Protein AF-A0A2V5H0Q7-F1 (afdb_monomer_lite)

pLDDT: mean 91.37, std 6.03, range [65.81, 97.44]

Secondary structure (DSSP, 8-state):
-EEEEESSTTS-SEEEEE---TT--EEEEEEEEEEEEE--SSS-EEEEEESSTTS-SEEEE---BSSSPPPPEEEEEEEEEEEEE--

Sequence (87 aa):
ECVTYYADADCHHSIGNYIPTCEGNCFQFSSFQGLVVEGNFIHGTDCIVYSDPDCQNEIGVTPNAINQNVDCLSYGEAQSMKCYFDC

Radius of gyration: 11.45 Å; chains: 1; bounding box: 27×17×28 Å

Organism: Aspergillus violaceofuscus (strain CBS 115571) (NCBI:txid1450538)

Structure (mmCIF, N/CA/C/O backbone):
data_AF-A0A2V5H0Q7-F1
#
_entry.id   AF-A0A2V5H0Q7-F1
#
loop_
_atom_site.group_PDB
_atom_site.id
_atom_site.type_symbol
_atom_site.label_atom_id
_atom_site.label_alt_id
_atom_site.label_comp_id
_atom_site.label_asym_id
_atom_site.label_entity_id
_atom_site.label_seq_id
_atom_site.pdbx_PDB_ins_code
_atom_site.Cartn_x
_atom_site.Cartn_y
_atom_site.Cartn_z
_atom_site.occupancy
_atom_site.B_iso_or_equiv
_atom_site.auth_seq_id
_atom_site.auth_comp_id
_atom_site.auth_asym_id
_atom_site.auth_atom_id
_atom_site.pdbx_PDB_model_num
ATOM 1 N N . GLU A 1 1 ? 7.067 -5.137 -7.736 1.00 82.81 1 GLU A N 1
ATOM 2 C CA . GLU A 1 1 ? 5.636 -5.079 -7.405 1.00 82.81 1 GLU A CA 1
ATOM 3 C C . GLU A 1 1 ? 5.491 -5.467 -5.950 1.00 82.81 1 GLU A C 1
ATOM 5 O O . GLU A 1 1 ? 5.864 -6.572 -5.573 1.00 82.81 1 GLU A O 1
ATOM 10 N N . CYS A 1 2 ? 5.121 -4.522 -5.100 1.00 89.56 2 CYS A N 1
ATOM 11 C CA . CYS A 1 2 ? 4.911 -4.792 -3.685 1.00 89.56 2 CYS A CA 1
ATOM 12 C C . CYS A 1 2 ? 4.117 -3.649 -3.066 1.00 89.56 2 CYS A C 1
ATOM 14 O O . CYS A 1 2 ? 4.322 -2.484 -3.406 1.00 89.56 2 CYS A O 1
ATOM 16 N N . VAL A 1 3 ? 3.236 -3.994 -2.139 1.00 93.19 3 VAL A N 1
ATOM 17 C CA . VAL A 1 3 ? 2.536 -3.053 -1.275 1.00 93.19 3 VAL A CA 1
ATOM 18 C C . VAL A 1 3 ? 2.960 -3.374 0.146 1.00 93.19 3 VAL A C 1
ATOM 20 O O . VAL A 1 3 ? 2.678 -4.468 0.634 1.00 93.19 3 VAL A O 1
ATOM 23 N N . THR A 1 4 ? 3.634 -2.437 0.807 1.00 94.69 4 THR A N 1
ATOM 24 C CA . THR A 1 4 ? 4.029 -2.557 2.216 1.00 94.69 4 THR A CA 1
ATOM 25 C C . THR A 1 4 ? 3.245 -1.548 3.036 1.00 94.69 4 THR A C 1
ATOM 27 O O . THR A 1 4 ? 3.191 -0.373 2.680 1.00 94.69 4 THR A O 1
ATOM 30 N N . TYR A 1 5 ? 2.634 -1.996 4.129 1.00 94.81 5 TYR A N 1
ATOM 31 C C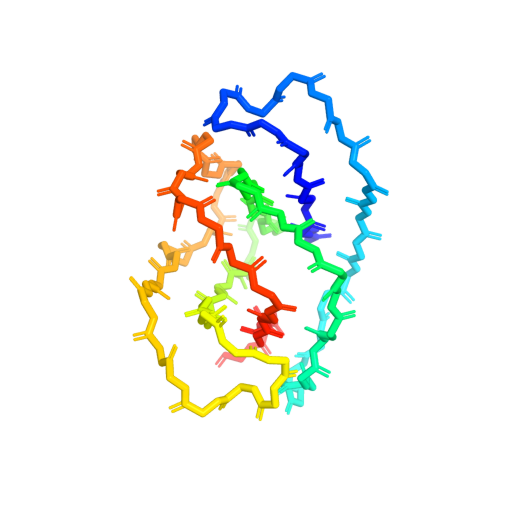A . TYR A 1 5 ? 1.804 -1.163 4.997 1.00 94.81 5 TYR A CA 1
ATOM 32 C C . TYR A 1 5 ? 2.357 -1.138 6.425 1.00 94.81 5 TYR A C 1
ATOM 34 O O . TYR A 1 5 ? 2.981 -2.096 6.900 1.00 94.81 5 TYR A O 1
ATOM 42 N N . TYR A 1 6 ? 2.164 -0.004 7.096 1.00 96.31 6 TYR A N 1
ATOM 43 C CA . TYR A 1 6 ? 2.904 0.373 8.300 1.00 96.31 6 TYR A CA 1
ATOM 44 C C . TYR A 1 6 ? 1.971 0.836 9.416 1.00 96.31 6 TYR A C 1
ATOM 46 O O . TYR A 1 6 ? 0.932 1.448 9.166 1.00 96.31 6 TYR A O 1
ATOM 54 N N . ALA A 1 7 ? 2.364 0.567 10.662 1.00 95.50 7 ALA A N 1
ATOM 55 C CA . ALA A 1 7 ? 1.627 1.016 11.844 1.00 95.50 7 ALA A CA 1
ATOM 56 C C . ALA A 1 7 ? 1.770 2.525 12.110 1.00 95.50 7 ALA A C 1
ATOM 58 O O . ALA A 1 7 ? 0.985 3.078 12.875 1.00 95.50 7 ALA A O 1
ATOM 59 N N . ASP A 1 8 ? 2.761 3.181 11.502 1.00 95.44 8 ASP A N 1
ATOM 60 C CA . ASP A 1 8 ? 3.035 4.610 11.643 1.00 95.44 8 ASP A CA 1
ATOM 61 C C . ASP A 1 8 ? 3.061 5.332 10.293 1.00 95.44 8 ASP A C 1
ATOM 63 O O . ASP A 1 8 ? 3.273 4.730 9.240 1.00 95.44 8 ASP A O 1
ATOM 67 N N . ALA A 1 9 ? 2.831 6.642 10.359 1.00 94.25 9 ALA A N 1
ATOM 68 C CA . ALA A 1 9 ? 2.774 7.551 9.222 1.00 94.25 9 ALA A CA 1
ATOM 69 C C . ALA A 1 9 ? 4.120 7.776 8.511 1.00 94.25 9 ALA A C 1
ATOM 71 O O . ALA A 1 9 ? 4.107 8.266 7.386 1.00 94.25 9 ALA A O 1
ATOM 72 N N . ASP A 1 10 ? 5.247 7.441 9.146 1.00 94.12 10 ASP A N 1
ATOM 73 C CA . ASP A 1 10 ? 6.596 7.673 8.611 1.00 94.12 10 ASP A CA 1
ATOM 74 C C . ASP A 1 10 ? 7.189 6.407 7.958 1.00 94.12 10 ASP A C 1
ATOM 76 O O . ASP A 1 10 ? 8.324 6.412 7.482 1.00 94.12 10 ASP A O 1
ATOM 80 N N . CYS A 1 11 ? 6.417 5.316 7.917 1.00 94.12 11 CYS A N 1
ATOM 81 C CA . CYS A 1 11 ? 6.793 4.018 7.365 1.00 94.12 11 CYS A CA 1
ATOM 82 C C . CYS A 1 11 ? 8.032 3.378 8.019 1.00 94.12 11 CYS A C 1
ATOM 84 O O . CYS A 1 11 ? 8.836 2.721 7.351 1.00 94.12 11 CYS A O 1
ATOM 86 N N . HIS A 1 12 ? 8.181 3.513 9.339 1.00 95.38 12 HIS A N 1
ATOM 87 C CA . HIS A 1 12 ? 9.285 2.895 10.083 1.00 95.38 12 HIS A CA 1
ATOM 88 C C . HIS A 1 12 ? 8.946 1.514 10.667 1.00 95.38 12 HIS A C 1
ATOM 90 O O . HIS A 1 12 ? 9.836 0.670 10.794 1.00 95.38 12 HIS A O 1
ATOM 96 N N . HIS A 1 13 ? 7.679 1.243 10.989 1.00 95.06 13 HIS A N 1
ATOM 97 C CA . HIS A 1 13 ? 7.224 -0.028 11.558 1.00 95.06 13 HIS A CA 1
ATOM 98 C C . HIS A 1 13 ? 6.286 -0.755 10.592 1.00 95.06 13 HIS A C 1
ATOM 100 O O . HIS A 1 13 ? 5.061 -0.608 10.640 1.00 95.06 13 HIS A O 1
ATOM 106 N N . SER A 1 14 ? 6.871 -1.559 9.699 1.00 94.94 14 SER A N 1
ATOM 107 C CA . SER A 1 14 ? 6.104 -2.391 8.770 1.00 94.94 14 SER A CA 1
ATOM 108 C C . SER A 1 14 ? 5.307 -3.441 9.535 1.00 94.94 14 SER A C 1
ATOM 110 O O . SER A 1 14 ? 5.866 -4.165 10.362 1.00 94.94 14 SER A O 1
ATOM 112 N N . ILE A 1 15 ? 4.026 -3.569 9.211 1.00 95.25 15 ILE A N 1
ATOM 113 C CA . ILE A 1 15 ? 3.146 -4.603 9.771 1.00 95.25 15 ILE A CA 1
ATOM 114 C C . ILE A 1 15 ? 2.852 -5.721 8.769 1.00 95.25 15 ILE A C 1
ATOM 116 O O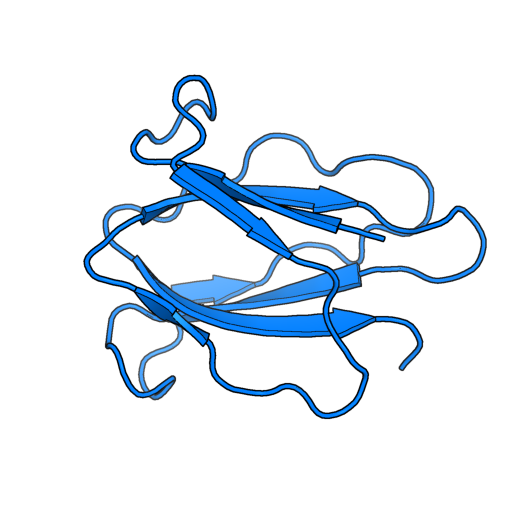 . ILE A 1 15 ? 2.444 -6.809 9.174 1.00 95.25 15 ILE A O 1
ATOM 120 N N . GLY A 1 16 ? 3.120 -5.499 7.483 1.00 93.88 16 GLY A N 1
ATOM 121 C CA . GLY A 1 16 ? 3.124 -6.553 6.480 1.00 93.88 16 GLY A CA 1
ATOM 122 C C . GLY A 1 16 ? 3.310 -6.025 5.066 1.00 93.88 16 GLY A C 1
ATOM 123 O O . GLY A 1 16 ? 3.420 -4.819 4.836 1.00 93.88 16 GLY A O 1
ATOM 124 N N . ASN A 1 17 ? 3.344 -6.957 4.120 1.00 93.44 17 ASN A N 1
ATOM 125 C CA . ASN A 1 17 ? 3.438 -6.662 2.703 1.00 93.44 17 ASN A CA 1
ATOM 126 C C . ASN A 1 17 ? 2.739 -7.740 1.870 1.00 93.44 17 ASN A C 1
ATOM 128 O O . ASN A 1 17 ? 2.606 -8.885 2.307 1.00 93.44 17 ASN A O 1
ATOM 132 N N . TYR A 1 18 ? 2.317 -7.384 0.662 1.00 91.62 18 TYR A N 1
ATOM 133 C CA . TYR A 1 18 ? 1.779 -8.337 -0.303 1.00 91.62 18 TYR A CA 1
ATOM 134 C C . TYR A 1 18 ? 2.011 -7.872 -1.742 1.00 91.62 18 TYR A C 1
ATOM 136 O O . TYR A 1 18 ? 2.312 -6.706 -1.997 1.00 91.62 18 TYR A O 1
ATOM 144 N N . ILE A 1 19 ? 1.879 -8.809 -2.681 1.00 90.56 19 ILE A N 1
ATOM 145 C CA . ILE A 1 19 ? 1.895 -8.525 -4.115 1.00 90.56 19 ILE A CA 1
ATOM 146 C C . ILE A 1 19 ? 0.435 -8.436 -4.578 1.00 90.56 19 ILE A C 1
ATOM 148 O O . ILE A 1 19 ? -0.301 -9.415 -4.409 1.00 90.56 19 ILE A O 1
ATOM 152 N N . PRO A 1 20 ? -0.016 -7.279 -5.087 1.00 89.81 20 PRO A N 1
ATOM 153 C CA . PRO A 1 20 ? -1.376 -7.122 -5.570 1.00 89.81 20 PRO A CA 1
ATOM 154 C C . PRO A 1 20 ? -1.613 -7.889 -6.870 1.00 89.81 20 PRO A C 1
ATOM 156 O O . PRO A 1 20 ? -0.706 -8.413 -7.504 1.00 89.81 20 PRO A O 1
ATOM 159 N N . THR A 1 21 ? -2.880 -7.966 -7.252 1.00 87.38 21 THR A N 1
ATOM 160 C CA . THR A 1 21 ? -3.325 -8.632 -8.480 1.00 87.38 21 THR A CA 1
ATOM 161 C C . THR A 1 21 ? -4.185 -7.663 -9.269 1.00 87.38 21 THR A C 1
ATOM 163 O O . THR A 1 21 ? -4.718 -6.713 -8.693 1.00 87.38 21 THR A O 1
ATOM 166 N N . CYS A 1 22 ? -4.402 -7.930 -10.555 1.00 88.12 22 CYS A N 1
ATOM 167 C CA . CYS A 1 22 ? -5.246 -7.055 -11.361 1.00 88.12 22 CYS A CA 1
ATOM 168 C C . CYS A 1 22 ? -6.750 -7.106 -10.994 1.00 88.12 22 CYS A C 1
ATOM 170 O O . CYS A 1 22 ? -7.547 -6.291 -11.447 1.00 88.12 22 CYS A O 1
ATOM 172 N N . GLU A 1 23 ? -7.164 -8.030 -10.122 1.00 87.56 23 GLU A N 1
ATOM 173 C CA . GLU A 1 23 ? -8.560 -8.163 -9.687 1.00 87.56 23 GLU A CA 1
ATOM 174 C C . GLU A 1 23 ? -9.005 -7.082 -8.686 1.00 87.56 23 GLU A C 1
ATOM 176 O O . GLU A 1 23 ? -10.206 -6.904 -8.483 1.00 87.56 23 GLU A O 1
ATOM 181 N N . GLY A 1 24 ? -8.074 -6.361 -8.045 1.00 83.69 24 GLY A N 1
ATOM 182 C CA . GLY A 1 24 ? -8.434 -5.298 -7.099 1.00 83.69 24 GLY A CA 1
ATOM 183 C C . GLY A 1 24 ? -9.134 -5.790 -5.836 1.00 83.69 24 GLY A C 1
ATOM 184 O O . GLY A 1 24 ? -10.062 -5.142 -5.342 1.00 83.69 24 GLY A O 1
ATOM 185 N N . ASN A 1 25 ? -8.731 -6.956 -5.332 1.00 90.69 25 ASN A N 1
ATOM 186 C CA . ASN A 1 25 ? -9.306 -7.538 -4.124 1.00 90.69 25 ASN A CA 1
ATOM 187 C C . ASN A 1 25 ? -9.228 -6.551 -2.942 1.00 90.69 25 ASN A C 1
ATOM 189 O O . ASN A 1 25 ? -8.229 -5.856 -2.763 1.00 90.69 25 ASN A O 1
ATOM 193 N N . CYS A 1 26 ? -10.302 -6.472 -2.148 1.00 94.00 26 CYS A N 1
ATOM 194 C CA . CYS A 1 26 ? -10.336 -5.638 -0.946 1.00 94.00 26 CYS A CA 1
ATOM 195 C C . CYS A 1 26 ? -9.566 -6.333 0.176 1.00 94.00 26 CYS A C 1
ATOM 197 O O . CYS A 1 26 ? -10.011 -7.358 0.696 1.00 94.00 26 CYS A O 1
ATOM 199 N N . PHE A 1 2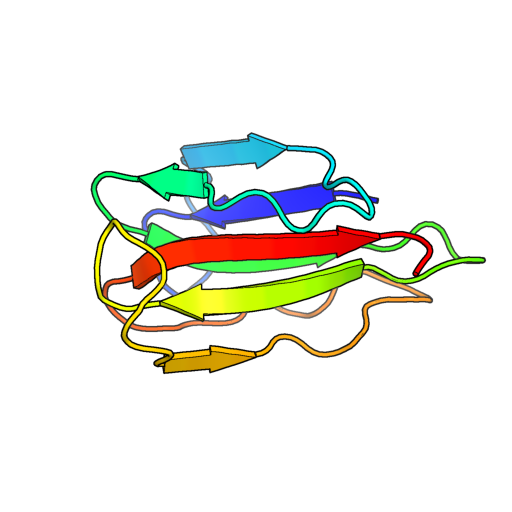7 ? -8.416 -5.778 0.546 1.00 92.94 27 PHE A N 1
ATOM 200 C CA . PHE A 1 27 ? -7.619 -6.265 1.661 1.00 92.94 27 PHE A CA 1
ATOM 201 C C . PHE A 1 27 ? -7.986 -5.499 2.927 1.00 92.94 27 PHE A C 1
ATOM 203 O O . PHE A 1 27 ? -7.891 -4.272 2.961 1.00 92.94 27 PHE A O 1
ATOM 210 N N . GLN A 1 28 ? -8.402 -6.235 3.956 1.00 93.88 28 GLN A N 1
ATOM 211 C CA . GLN A 1 28 ? -8.881 -5.694 5.227 1.00 93.88 28 GLN A CA 1
ATOM 212 C C . GLN A 1 28 ? -7.811 -5.845 6.310 1.00 93.88 28 GLN A C 1
ATOM 214 O O . GLN A 1 28 ? -7.157 -6.885 6.417 1.00 93.88 28 GLN A O 1
ATOM 219 N N . PHE A 1 29 ? -7.672 -4.827 7.151 1.00 89.88 29 PHE A N 1
ATOM 220 C CA . PHE A 1 29 ? -6.696 -4.750 8.233 1.00 89.88 29 PHE A CA 1
ATOM 221 C C . PHE A 1 29 ? -7.353 -4.180 9.493 1.00 89.88 29 PHE A C 1
ATOM 223 O O . PHE A 1 29 ? -8.422 -3.576 9.442 1.00 89.88 29 PHE A O 1
ATOM 230 N N . SER A 1 30 ? -6.712 -4.351 10.652 1.00 88.69 30 SER A N 1
ATOM 231 C CA . SER A 1 30 ? -7.189 -3.722 11.890 1.00 88.69 30 SER A CA 1
ATOM 232 C C . SER A 1 30 ? -7.044 -2.197 11.847 1.00 88.69 30 SER A C 1
ATOM 234 O O . SER A 1 30 ? -7.973 -1.477 12.209 1.00 88.69 30 SER A O 1
ATOM 236 N N . SER A 1 31 ? -5.865 -1.727 11.433 1.00 93.81 31 SER A N 1
ATOM 237 C CA . SER A 1 31 ? -5.513 -0.326 11.194 1.00 93.81 31 SER A CA 1
ATOM 238 C C . SER A 1 31 ? -4.106 -0.263 10.584 1.00 93.81 31 SER A C 1
ATOM 240 O O . SER A 1 31 ? -3.250 -1.081 10.937 1.00 93.81 31 SER A O 1
ATOM 242 N N . PHE A 1 32 ? -3.865 0.691 9.690 1.00 96.12 32 PHE A N 1
ATOM 243 C CA . PHE A 1 32 ? -2.541 1.089 9.218 1.00 96.12 32 PHE A CA 1
ATOM 244 C C . PHE A 1 32 ? -2.514 2.596 8.946 1.00 96.12 32 PHE A C 1
ATOM 246 O O . PHE A 1 32 ? -3.558 3.210 8.736 1.00 96.12 32 PHE A O 1
ATOM 253 N N . GLN A 1 33 ? -1.321 3.190 8.954 1.00 96.88 33 GLN A N 1
ATOM 254 C CA . GLN A 1 33 ? -1.152 4.632 8.752 1.00 96.88 33 GLN A CA 1
ATOM 255 C C . GLN A 1 33 ? -0.269 4.973 7.559 1.00 96.88 33 GLN A C 1
ATOM 257 O O . GLN A 1 33 ? -0.544 5.950 6.865 1.00 96.88 33 GLN A O 1
ATOM 262 N N . GLY A 1 34 ? 0.776 4.177 7.331 1.00 95.25 34 GLY A N 1
ATOM 263 C CA . GLY A 1 34 ? 1.725 4.361 6.240 1.00 95.25 34 GLY A CA 1
ATOM 264 C C . GLY A 1 34 ? 1.557 3.312 5.146 1.00 95.25 34 GLY A C 1
ATOM 265 O O . GLY A 1 34 ? 1.211 2.159 5.426 1.00 95.25 34 GLY A O 1
ATOM 266 N N . LEU A 1 35 ? 1.846 3.699 3.907 1.00 95.19 35 LEU A N 1
ATOM 267 C CA . LEU A 1 35 ? 1.834 2.826 2.738 1.00 95.19 35 LEU A CA 1
ATOM 268 C C . LEU A 1 35 ? 3.012 3.155 1.817 1.00 95.19 35 LEU A C 1
ATOM 270 O O . LEU A 1 35 ? 3.241 4.315 1.476 1.00 95.19 35 LEU A O 1
ATOM 274 N N . VAL A 1 36 ? 3.722 2.120 1.377 1.00 94.62 36 VAL A N 1
ATOM 275 C CA . VAL A 1 36 ? 4.729 2.190 0.312 1.00 94.62 36 VAL A CA 1
ATOM 276 C C . VAL A 1 36 ? 4.309 1.239 -0.794 1.00 94.62 36 VAL A C 1
ATOM 278 O O . VAL A 1 36 ? 3.976 0.079 -0.540 1.00 94.62 36 VAL A O 1
ATOM 281 N N . VAL A 1 37 ? 4.336 1.739 -2.025 1.00 93.56 37 VAL A N 1
ATOM 282 C CA . VAL A 1 37 ? 3.970 0.994 -3.230 1.00 93.56 37 VAL A CA 1
ATOM 283 C C . VAL A 1 37 ? 5.129 0.984 -4.206 1.00 93.56 37 VAL A C 1
ATOM 285 O O . VAL A 1 37 ? 5.763 2.011 -4.452 1.00 93.56 37 VAL A O 1
ATOM 288 N N . GLU A 1 38 ? 5.383 -0.185 -4.778 1.00 92.12 38 GLU A N 1
ATOM 289 C CA . GLU A 1 38 ? 6.498 -0.431 -5.684 1.00 92.12 38 GLU A CA 1
ATOM 290 C C . GLU A 1 38 ? 5.991 -1.138 -6.944 1.00 92.12 38 GLU A C 1
ATOM 292 O O . GLU A 1 38 ? 5.252 -2.120 -6.846 1.00 92.12 38 GLU A O 1
ATOM 297 N N . GLY A 1 39 ? 6.410 -0.686 -8.126 1.00 89.62 39 GLY A N 1
ATOM 298 C CA . GLY A 1 39 ? 6.208 -1.390 -9.401 1.00 89.62 39 GLY A CA 1
ATOM 299 C C . GLY A 1 39 ? 7.327 -2.369 -9.716 1.00 89.62 39 GLY A C 1
ATOM 300 O O . GLY A 1 39 ? 8.066 -2.805 -8.831 1.00 89.62 39 GLY A O 1
ATOM 301 N N . ASN A 1 40 ? 7.462 -2.750 -10.985 1.00 88.94 40 ASN A N 1
ATOM 302 C CA . ASN A 1 40 ? 8.555 -3.613 -11.450 1.00 88.94 40 ASN A CA 1
ATOM 303 C C . ASN A 1 40 ? 9.392 -2.999 -12.590 1.00 88.94 40 ASN A C 1
ATOM 305 O O . ASN A 1 40 ? 10.028 -3.740 -13.336 1.00 88.94 40 ASN A O 1
ATOM 309 N N . PHE A 1 41 ? 9.403 -1.665 -12.721 1.00 86.62 41 PHE A N 1
ATOM 310 C CA . PHE A 1 41 ? 10.035 -0.886 -13.803 1.00 86.62 41 PHE A CA 1
ATOM 311 C C . PHE A 1 41 ? 9.374 -0.998 -15.183 1.00 86.62 41 PHE A C 1
ATOM 313 O O . PHE A 1 41 ? 9.693 -0.202 -16.064 1.00 86.62 41 PHE A O 1
ATOM 320 N N . ILE A 1 42 ? 8.471 -1.958 -15.385 1.00 88.12 42 ILE A N 1
ATOM 321 C CA . ILE A 1 42 ? 7.737 -2.150 -16.643 1.00 88.12 42 ILE A CA 1
ATOM 322 C C . ILE A 1 42 ? 6.266 -1.790 -16.434 1.00 88.12 42 ILE A C 1
ATOM 324 O O . ILE A 1 42 ? 5.699 -1.005 -17.189 1.00 88.12 42 ILE A O 1
ATOM 328 N N . HIS A 1 43 ? 5.689 -2.329 -15.367 1.00 88.62 43 HIS A N 1
ATOM 329 C CA . HIS A 1 43 ? 4.317 -2.135 -14.937 1.00 88.62 43 HIS A CA 1
ATOM 330 C C . HIS A 1 43 ? 4.320 -1.489 -13.558 1.00 88.62 43 HIS A C 1
ATOM 332 O O . HIS A 1 43 ? 5.226 -1.717 -12.741 1.00 88.62 43 HIS A O 1
ATOM 338 N N . GLY A 1 44 ? 3.325 -0.642 -13.325 1.00 88.44 44 GLY A N 1
ATOM 339 C CA . GLY A 1 44 ? 3.190 0.051 -12.061 1.00 88.44 44 GLY A CA 1
ATOM 340 C C . GLY A 1 44 ? 2.164 -0.582 -11.137 1.00 88.44 44 GLY A C 1
ATOM 341 O O . GLY A 1 44 ? 1.369 -1.427 -11.550 1.00 88.44 44 GLY A O 1
ATOM 342 N N . THR A 1 45 ? 2.251 -0.179 -9.874 1.00 91.56 45 THR A N 1
ATOM 343 C CA . THR A 1 45 ? 1.307 -0.557 -8.826 1.00 91.56 45 THR A CA 1
ATOM 344 C C . THR A 1 45 ? 0.610 0.698 -8.324 1.00 91.56 45 THR A C 1
ATOM 346 O O . THR A 1 45 ? 1.284 1.673 -7.978 1.00 91.56 45 T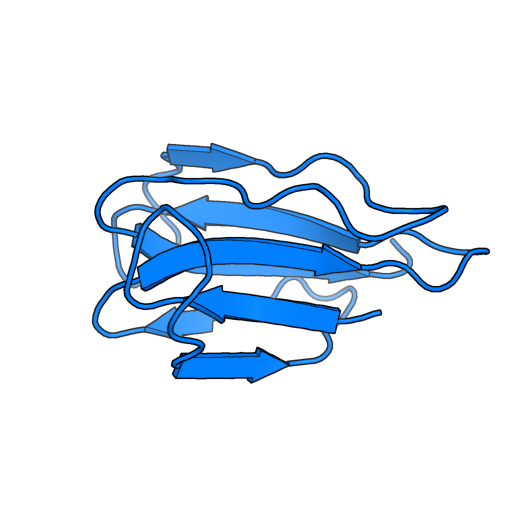HR A O 1
ATOM 349 N N . ASP A 1 46 ? -0.713 0.666 -8.222 1.00 92.06 46 ASP A N 1
ATOM 350 C CA . ASP A 1 46 ? -1.505 1.707 -7.573 1.00 92.06 46 ASP A CA 1
ATOM 351 C C . ASP A 1 46 ? -2.487 1.110 -6.564 1.00 92.06 46 ASP A C 1
ATOM 353 O O . ASP A 1 46 ? -2.859 -0.060 -6.639 1.00 92.06 46 ASP A O 1
ATOM 357 N N . CYS A 1 47 ? -2.865 1.909 -5.573 1.00 94.12 47 CYS A N 1
ATOM 358 C CA . CYS A 1 47 ? -3.756 1.511 -4.501 1.00 94.12 47 CYS A CA 1
ATOM 359 C C . CYS A 1 47 ? -4.777 2.598 -4.200 1.00 94.12 47 CYS A C 1
ATOM 361 O O . CYS A 1 47 ? -4.447 3.781 -4.139 1.00 94.12 47 CYS A O 1
ATOM 363 N N . ILE A 1 48 ? -5.994 2.170 -3.893 1.00 96.06 48 ILE A N 1
ATOM 364 C CA . ILE A 1 48 ? -7.042 2.981 -3.283 1.00 96.06 48 ILE A CA 1
ATOM 365 C C . ILE A 1 48 ? -7.123 2.585 -1.811 1.00 96.06 48 ILE A C 1
ATOM 367 O O . ILE A 1 48 ? -7.214 1.398 -1.491 1.00 96.06 48 ILE A O 1
ATOM 371 N N . VAL A 1 49 ? -7.086 3.573 -0.928 1.00 96.88 49 VAL A N 1
ATOM 372 C CA . VAL A 1 49 ? -7.059 3.423 0.528 1.00 96.88 49 VAL A CA 1
ATOM 373 C C . VAL A 1 49 ? -8.402 3.852 1.104 1.00 96.88 49 VAL A C 1
ATOM 375 O O . VAL A 1 49 ? -8.958 4.870 0.689 1.00 96.88 49 VAL A O 1
ATOM 378 N N . TYR A 1 50 ? -8.910 3.102 2.081 1.00 97.44 50 TYR A N 1
ATOM 379 C CA . TYR A 1 50 ? -10.222 3.322 2.683 1.00 97.44 50 TYR A CA 1
ATOM 380 C C . TYR A 1 50 ? -10.144 3.391 4.212 1.00 97.44 50 TYR A C 1
ATOM 382 O O . TYR A 1 50 ? -9.325 2.729 4.858 1.00 97.44 50 TYR A O 1
ATOM 390 N N . SER A 1 51 ? -11.036 4.195 4.789 1.00 96.12 51 SER A N 1
ATOM 391 C CA . SER A 1 51 ? -11.175 4.369 6.244 1.00 96.12 51 SER A CA 1
ATOM 392 C C . SER A 1 51 ? -11.980 3.265 6.922 1.00 96.12 51 SER A C 1
ATOM 394 O O . SER A 1 51 ? -11.897 3.118 8.136 1.00 96.12 51 SER A O 1
ATOM 396 N N . ASP A 1 52 ? -12.759 2.500 6.159 1.00 95.81 52 ASP A N 1
ATOM 397 C CA . ASP A 1 52 ? -13.553 1.377 6.649 1.00 95.81 52 ASP A CA 1
ATOM 398 C C . ASP A 1 52 ? -12.934 0.031 6.242 1.00 95.81 52 ASP A C 1
ATOM 400 O O . ASP A 1 52 ? -12.083 -0.016 5.349 1.00 95.81 52 ASP A O 1
ATOM 404 N N . PRO A 1 53 ? -13.360 -1.085 6.855 1.00 96.12 53 PRO A N 1
ATOM 405 C CA . PRO A 1 53 ? -12.835 -2.404 6.522 1.00 96.12 53 PRO A CA 1
ATOM 406 C C . PRO A 1 53 ? -13.306 -2.934 5.162 1.00 96.12 53 PRO A C 1
ATOM 408 O O . PRO A 1 53 ? -12.658 -3.817 4.615 1.00 96.12 53 PRO A O 1
ATOM 411 N N . ASP A 1 54 ? -14.413 -2.444 4.603 1.00 96.19 54 ASP A N 1
ATOM 412 C CA . ASP A 1 54 ? -15.121 -3.069 3.476 1.00 96.19 54 ASP A CA 1
ATOM 413 C C . ASP A 1 54 ? -14.883 -2.352 2.131 1.00 96.19 54 ASP A C 1
ATOM 415 O O . ASP A 1 54 ? -15.616 -2.558 1.155 1.00 96.19 54 ASP A O 1
ATOM 419 N N . CYS A 1 55 ? -13.838 -1.525 2.056 1.00 96.12 55 CYS A N 1
ATOM 420 C CA . CYS A 1 55 ? -13.466 -0.727 0.892 1.00 96.12 55 CYS A CA 1
ATOM 421 C C . CYS A 1 55 ? -14.623 0.119 0.319 1.00 96.12 55 CYS A C 1
ATOM 423 O O . CYS A 1 55 ? -14.882 0.066 -0.891 1.00 96.12 55 CYS A O 1
ATOM 425 N N . GLN A 1 56 ? -15.342 0.862 1.171 1.00 96.25 56 GLN A N 1
ATOM 426 C CA . GLN A 1 56 ? -16.483 1.703 0.770 1.00 96.25 56 GLN A CA 1
ATOM 427 C C . GLN A 1 56 ? -16.197 3.212 0.857 1.00 96.25 56 GLN A C 1
ATOM 429 O O . GLN A 1 56 ? -16.666 3.983 0.023 1.00 96.25 56 GLN A O 1
ATOM 434 N N . ASN A 1 57 ? -15.420 3.638 1.852 1.00 96.38 57 ASN A N 1
ATOM 435 C CA . ASN A 1 57 ? -15.136 5.027 2.199 1.00 96.38 57 ASN A CA 1
ATOM 436 C C . ASN A 1 57 ? -13.682 5.371 1.865 1.00 96.38 57 ASN A C 1
ATOM 438 O O . ASN A 1 57 ? -12.798 5.323 2.728 1.00 96.38 57 ASN A O 1
ATOM 442 N N . GLU A 1 58 ? -13.450 5.697 0.594 1.00 96.75 58 GLU A N 1
ATOM 443 C CA . GLU A 1 58 ? -12.145 6.105 0.075 1.00 96.75 58 GLU A CA 1
ATOM 444 C C . GLU A 1 58 ? -11.617 7.342 0.815 1.00 96.75 58 GLU A C 1
ATOM 446 O O . GLU A 1 58 ? -12.338 8.319 1.026 1.00 96.75 58 GLU A O 1
ATOM 451 N N . ILE A 1 59 ? -10.340 7.294 1.190 1.00 96.50 59 ILE A N 1
ATOM 452 C CA . ILE A 1 59 ? -9.621 8.399 1.839 1.00 96.50 59 ILE A CA 1
ATOM 453 C C . ILE A 1 59 ? -8.374 8.835 1.078 1.00 96.50 59 ILE A C 1
ATOM 455 O O . ILE A 1 59 ? -7.807 9.885 1.379 1.00 96.50 59 ILE A O 1
ATOM 459 N N . GLY A 1 60 ? -7.939 8.058 0.090 1.00 95.06 60 GLY A N 1
ATOM 460 C CA . GLY A 1 60 ? -6.816 8.441 -0.743 1.00 95.06 60 GLY A CA 1
ATOM 461 C C . GLY A 1 60 ? -6.457 7.395 -1.781 1.00 95.06 60 GLY A C 1
ATOM 462 O O . GLY A 1 60 ? -6.897 6.250 -1.726 1.00 95.06 60 GLY A O 1
ATOM 463 N N . VAL A 1 61 ? -5.617 7.814 -2.720 1.00 93.62 61 VAL A N 1
ATOM 464 C CA . VAL A 1 61 ? -5.105 6.979 -3.806 1.00 93.62 61 VAL A CA 1
ATOM 465 C C . VAL A 1 61 ? -3.600 7.186 -3.888 1.00 93.62 61 VAL A C 1
ATOM 467 O O . VAL A 1 61 ? -3.103 8.291 -3.648 1.00 93.62 61 VAL A O 1
ATOM 470 N N . THR A 1 62 ? -2.859 6.130 -4.189 1.00 92.06 62 THR A N 1
ATOM 471 C CA . THR A 1 62 ? -1.420 6.222 -4.415 1.00 92.06 62 THR A CA 1
ATOM 472 C C . THR A 1 62 ? -1.135 6.633 -5.862 1.00 92.06 62 THR A C 1
ATOM 474 O O . THR A 1 62 ? -1.909 6.323 -6.767 1.00 92.06 62 THR A O 1
ATOM 477 N N . PRO A 1 63 ? 0.006 7.280 -6.141 1.00 87.56 63 PRO A N 1
ATOM 478 C CA . PRO A 1 63 ? 0.523 7.363 -7.500 1.00 87.56 63 PRO A CA 1
ATOM 479 C C . PRO A 1 63 ? 0.721 5.964 -8.098 1.00 87.56 63 PRO A C 1
ATOM 481 O O . PRO A 1 63 ? 0.999 5.013 -7.365 1.00 87.56 63 PRO A O 1
ATOM 484 N N . ASN A 1 64 ? 0.652 5.862 -9.428 1.00 86.00 64 ASN A N 1
ATOM 485 C CA . ASN A 1 64 ? 1.033 4.642 -10.132 1.00 86.00 64 ASN A CA 1
ATOM 486 C C . ASN A 1 64 ? 2.563 4.480 -10.102 1.00 86.00 64 ASN A C 1
ATOM 488 O O . ASN A 1 64 ? 3.304 5.183 -10.800 1.00 86.00 64 ASN A O 1
ATOM 492 N N . ALA A 1 65 ? 3.037 3.577 -9.250 1.00 87.75 65 ALA A N 1
ATOM 493 C CA . ALA A 1 65 ? 4.446 3.360 -8.973 1.00 87.75 65 ALA A CA 1
ATOM 494 C C . ALA A 1 65 ? 5.095 2.518 -10.079 1.00 87.75 65 ALA A C 1
ATOM 496 O O . ALA A 1 65 ? 5.174 1.311 -9.929 1.00 87.75 65 ALA A O 1
ATOM 497 N N . ILE A 1 66 ? 5.551 3.104 -11.194 1.00 81.50 66 ILE A N 1
ATOM 498 C CA . ILE A 1 66 ? 6.166 2.328 -12.300 1.00 81.50 66 ILE A CA 1
ATOM 499 C C . ILE A 1 66 ? 7.671 2.116 -12.076 1.00 81.50 66 ILE A C 1
ATOM 501 O O . ILE A 1 66 ? 8.161 0.989 -12.095 1.00 81.50 66 ILE A O 1
ATOM 505 N N . ASN A 1 67 ? 8.411 3.207 -11.851 1.00 70.12 67 ASN A N 1
ATOM 506 C CA . ASN A 1 67 ? 9.872 3.231 -12.012 1.00 70.12 67 ASN A CA 1
ATOM 507 C C . ASN A 1 67 ? 10.667 3.152 -10.699 1.00 70.12 67 ASN A C 1
ATOM 509 O O . ASN A 1 67 ? 11.892 3.132 -10.758 1.00 70.12 67 ASN A O 1
ATOM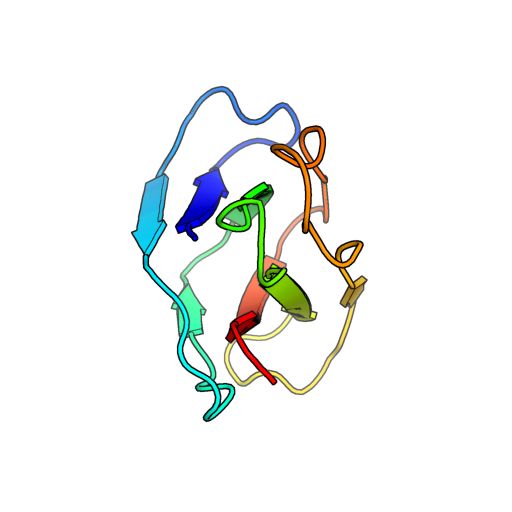 513 N N . GLN A 1 68 ? 10.005 3.192 -9.537 1.00 65.81 68 GLN A N 1
ATOM 514 C CA . GLN A 1 68 ? 10.617 3.182 -8.200 1.00 65.81 68 GLN A CA 1
ATOM 515 C C . GLN A 1 68 ? 9.537 3.193 -7.108 1.00 65.81 68 GLN A C 1
ATOM 517 O O . GLN A 1 68 ? 8.369 3.465 -7.399 1.00 65.81 68 GLN A O 1
ATOM 522 N N . ASN A 1 69 ? 9.947 2.916 -5.867 1.00 68.81 69 ASN A N 1
ATOM 523 C CA . ASN A 1 69 ? 9.121 3.050 -4.669 1.00 68.81 69 ASN A CA 1
ATOM 524 C C . ASN A 1 69 ? 8.544 4.461 -4.598 1.00 68.81 69 ASN A C 1
ATOM 526 O O . ASN A 1 69 ? 9.283 5.441 -4.716 1.00 68.81 69 ASN A O 1
ATOM 530 N N . VAL A 1 70 ? 7.235 4.563 -4.396 1.00 80.44 70 VAL A N 1
ATOM 531 C CA . VAL A 1 70 ? 6.648 5.831 -3.972 1.00 80.44 70 VAL A CA 1
ATOM 532 C C . VAL A 1 70 ? 7.110 6.096 -2.541 1.00 80.44 70 VAL A C 1
ATOM 534 O O . VAL A 1 70 ? 7.147 5.171 -1.726 1.00 80.44 70 VAL A O 1
ATOM 537 N N . ASP A 1 71 ? 7.486 7.346 -2.256 1.00 86.19 71 ASP A N 1
ATOM 538 C CA . ASP A 1 71 ? 7.791 7.792 -0.895 1.00 86.19 71 ASP A CA 1
ATOM 539 C C . ASP A 1 71 ? 6.651 7.416 0.059 1.00 86.19 71 ASP A C 1
ATOM 541 O O . ASP A 1 71 ? 5.502 7.298 -0.362 1.00 86.19 71 ASP A O 1
ATOM 545 N N . CYS A 1 72 ? 6.960 7.236 1.344 1.00 91.31 72 CYS A N 1
ATOM 546 C CA . CYS A 1 72 ? 5.960 6.874 2.345 1.00 91.31 72 CYS A CA 1
ATOM 547 C C . CYS A 1 72 ? 4.724 7.784 2.270 1.00 91.31 72 CYS A C 1
ATOM 549 O O . CYS A 1 72 ? 4.820 9.003 2.434 1.00 91.31 72 CYS A O 1
ATOM 551 N N . LEU A 1 73 ? 3.560 7.179 2.033 1.00 94.31 73 LEU A N 1
ATOM 552 C CA . LEU A 1 73 ? 2.278 7.869 1.992 1.00 94.31 73 LEU A CA 1
ATOM 553 C C . LEU A 1 73 ? 1.554 7.648 3.315 1.00 94.31 73 LEU A C 1
ATOM 555 O O . LEU A 1 73 ? 1.395 6.510 3.750 1.00 94.31 73 LEU A O 1
ATOM 559 N N . SER A 1 74 ? 1.094 8.734 3.933 1.00 93.94 74 SER A N 1
ATOM 560 C CA . SER A 1 74 ? 0.373 8.702 5.205 1.00 93.94 74 SER A CA 1
ATOM 561 C C . SER A 1 74 ? -1.111 8.998 5.010 1.00 93.94 74 SER A C 1
ATOM 563 O O . SER A 1 74 ? -1.470 9.965 4.336 1.00 93.94 74 SER A O 1
ATOM 565 N N . TYR A 1 75 ? -1.968 8.185 5.630 1.00 91.12 75 TYR A N 1
ATOM 566 C CA . TYR A 1 75 ? -3.426 8.244 5.472 1.00 91.12 75 TYR A CA 1
ATOM 567 C C . TYR A 1 75 ? -4.197 8.393 6.796 1.00 91.12 75 TYR A C 1
ATOM 569 O O . TYR A 1 75 ? -5.421 8.288 6.812 1.00 91.12 75 TYR A O 1
ATOM 577 N N . GLY A 1 76 ? -3.518 8.663 7.915 1.00 87.12 76 GLY A N 1
ATOM 578 C CA . GLY A 1 76 ? -4.165 8.668 9.234 1.00 87.12 76 GLY A CA 1
ATOM 579 C C . GLY A 1 76 ? -4.474 7.242 9.695 1.00 87.12 76 GLY A C 1
ATOM 580 O O . GLY A 1 76 ? -3.556 6.441 9.744 1.00 87.12 76 GLY A O 1
ATOM 581 N N . GLU A 1 77 ? -5.724 6.912 10.038 1.00 88.50 77 GLU A N 1
ATOM 582 C CA . GLU A 1 77 ? -6.139 5.534 10.366 1.00 88.50 77 GLU A CA 1
ATOM 583 C C . GLU A 1 77 ? -6.923 4.914 9.200 1.00 88.50 77 GLU A C 1
ATOM 585 O O . GLU A 1 77 ? -8.130 5.117 9.062 1.00 88.50 77 GLU A O 1
ATOM 590 N N . ALA A 1 78 ? -6.229 4.156 8.354 1.00 95.94 78 ALA A N 1
ATOM 591 C CA . ALA A 1 78 ? -6.820 3.377 7.272 1.00 95.94 78 ALA A CA 1
ATOM 592 C C . ALA A 1 78 ? -7.119 1.943 7.733 1.00 95.94 78 ALA A C 1
ATOM 594 O O . ALA A 1 78 ? -6.400 1.389 8.565 1.00 95.94 78 ALA A O 1
ATOM 595 N N . GLN A 1 79 ? -8.158 1.316 7.180 1.00 96.75 79 GLN A N 1
ATOM 596 C CA . GLN A 1 79 ? -8.570 -0.042 7.566 1.00 96.75 79 GLN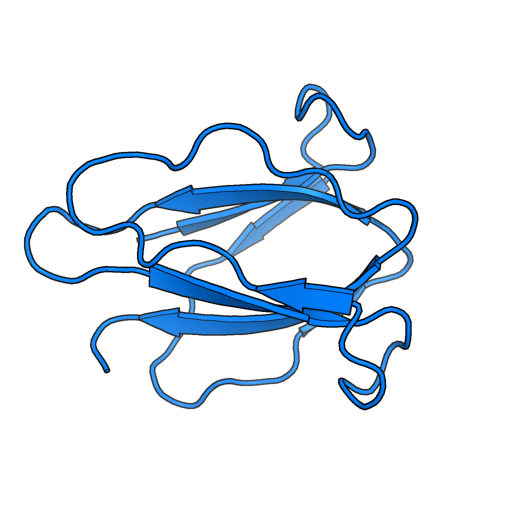 A CA 1
ATOM 597 C C . GLN A 1 79 ? -8.619 -1.022 6.400 1.00 96.75 79 GLN A C 1
ATOM 599 O O . GLN A 1 79 ? -8.523 -2.228 6.615 1.00 96.75 79 GLN A O 1
ATOM 604 N N . SER A 1 80 ? -8.724 -0.543 5.164 1.00 96.50 80 SER A N 1
ATOM 605 C CA . SER A 1 80 ? -8.650 -1.418 3.998 1.00 96.50 80 SER A CA 1
ATOM 606 C C . SER A 1 80 ? -8.043 -0.721 2.790 1.00 96.50 80 SER A C 1
ATOM 608 O O . SER A 1 80 ? -7.895 0.503 2.750 1.00 96.50 80 SER A O 1
ATOM 610 N N . MET A 1 81 ? -7.640 -1.517 1.805 1.00 96.19 81 MET A N 1
ATOM 611 C CA . MET A 1 81 ? -7.143 -1.023 0.524 1.00 96.19 81 MET A CA 1
ATOM 612 C C . MET A 1 81 ? -7.433 -2.004 -0.606 1.00 96.19 81 MET A C 1
ATOM 614 O O . MET A 1 81 ? -7.520 -3.215 -0.398 1.00 96.19 81 MET A O 1
ATOM 618 N N . LYS A 1 82 ? -7.536 -1.464 -1.818 1.00 96.19 82 LYS A N 1
ATOM 619 C CA . LYS A 1 82 ? -7.521 -2.223 -3.070 1.00 96.19 82 LYS A CA 1
ATOM 620 C C . LYS A 1 82 ? -6.316 -1.784 -3.864 1.00 96.19 82 LYS A C 1
ATOM 622 O O . LYS A 1 82 ? -6.213 -0.602 -4.169 1.00 96.19 82 LYS A O 1
ATOM 627 N N . CYS A 1 83 ? -5.445 -2.721 -4.194 1.00 94.06 83 CYS A N 1
ATOM 628 C CA . CYS A 1 83 ? -4.255 -2.445 -4.978 1.00 94.06 83 CYS A CA 1
ATOM 629 C C . CYS A 1 83 ? -4.275 -3.248 -6.272 1.00 94.06 83 CYS A C 1
ATOM 631 O O . CYS A 1 83 ? -4.719 -4.399 -6.287 1.00 94.06 83 CYS A O 1
ATOM 633 N N . TYR A 1 84 ? -3.765 -2.627 -7.325 1.00 93.44 84 TYR A N 1
ATOM 634 C CA . TYR A 1 84 ? -3.747 -3.125 -8.687 1.00 93.44 84 TYR A CA 1
ATOM 635 C C . TYR A 1 84 ? -2.312 -3.115 -9.182 1.00 93.44 84 TYR A C 1
ATOM 637 O O . TYR A 1 84 ? -1.544 -2.199 -8.889 1.00 93.44 84 TYR A O 1
ATOM 645 N N . PHE A 1 85 ? -1.951 -4.155 -9.916 1.00 90.19 85 PHE A N 1
ATOM 646 C CA . PHE A 1 85 ? -0.679 -4.236 -10.607 1.00 90.19 85 PHE A CA 1
ATOM 647 C C . PHE A 1 85 ? -0.906 -4.862 -11.977 1.00 90.19 85 PHE A C 1
ATOM 649 O O . PHE A 1 85 ? -1.652 -5.838 -12.088 1.00 90.19 85 PHE A O 1
ATOM 656 N N . ASP A 1 86 ? -0.251 -4.285 -12.987 1.00 85.75 86 ASP A N 1
ATOM 657 C CA . ASP A 1 86 ? -0.355 -4.688 -14.395 1.00 85.75 86 ASP A CA 1
ATOM 658 C C . ASP A 1 86 ? -1.808 -4.746 -14.906 1.00 85.75 86 ASP A C 1
ATOM 660 O O . ASP A 1 86 ? -2.263 -5.712 -15.524 1.00 85.75 86 ASP A O 1
ATOM 664 N N . CYS A 1 87 ? -2.521 -3.660 -14.600 1.00 78.69 87 CYS A N 1
ATOM 665 C CA . CYS A 1 87 ? -3.760 -3.227 -15.229 1.00 78.69 87 CYS A CA 1
ATOM 666 C C . CYS A 1 87 ? -3.496 -1.888 -15.952 1.00 78.69 87 CYS A C 1
ATOM 668 O O . CYS A 1 87 ? -4.259 -1.585 -16.890 1.00 78.69 87 CYS A O 1
#

Foldseek 3Di:
DKKWFAQDQQRPHTPDMDDAEQVQDKFFAPWTFKIKFAADLAKWKKKFWAQDRPPDHTQDIDPGHRHGIDHIHTRDTTTIMGMHIPD